Protein AF-A0A6G6WM24-F1 (afdb_monomer)

Organism: NCBI:txid2712223

pLDDT: mean 86.92, std 14.53, range [33.16, 98.69]

Radius of gyration: 15.47 Å; Cα contacts (8 Å, |Δi|>4): 107; chains: 1; bounding box: 41×34×32 Å

Secondary structure (DSSP, 8-state):
-PPPP---HHHHHHHTS-GGGTTTT--EEE-TT--EEETT-SEEEEEEEEEEEEETTEEEEEEEEEEEEE---SPPEEEETTEEEE-----

Mean predicted aligned error: 5.99 Å

InterPro domains:
  IPR002563 Flavin reductase like domain [PF01613] (11-87)
  IPR012349 FMN-binding split barrel [G3DSA:2.30.110.10] (4-90)

Nearest PDB structures (foldseek):
  3pft-assembly1_A  TM=9.353E-01  e=5.535E-05  Mycolicibacterium goodii
  3nfw-assembly1_A  TM=8.575E-01  e=2.563E-04  Mycolicibacterium thermoresistibile ATCC 19527
  2r0x-assembly1_A-2  TM=8.920E-01  e=2.249E-03  Histophilus somni 129PT
  4f07-assembly2_B  TM=7.703E-01  e=7.100E-03  Pseudomonas sp. Y2
  2qck-assembly1_A  TM=8.642E-01  e=4.245E-02  Arthrobacter sp. FB24

Structure (mmCIF, N/CA/C/O backbone):
data_AF-A0A6G6WM24-F1
#
_entry.id   AF-A0A6G6WM24-F1
#
loop_
_atom_site.group_PDB
_atom_site.id
_atom_site.type_symbol
_atom_site.label_atom_id
_atom_site.label_alt_id
_atom_site.label_comp_id
_atom_site.label_asym_id
_atom_site.label_entity_id
_atom_site.label_seq_id
_atom_site.pdbx_PDB_ins_code
_atom_site.Cartn_x
_atom_site.Cartn_y
_atom_site.Cartn_z
_atom_site.occupancy
_atom_site.B_iso_or_equiv
_atom_site.auth_seq_id
_atom_site.auth_comp_id
_atom_site.auth_asym_id
_atom_site.auth_atom_id
_atom_site.pdbx_PDB_model_num
ATOM 1 N N . MET A 1 1 ? 20.459 -13.503 -17.775 1.00 33.16 1 MET A N 1
ATOM 2 C CA . MET A 1 1 ? 20.722 -12.367 -16.867 1.00 33.16 1 MET A CA 1
ATOM 3 C C . MET A 1 1 ? 19.488 -11.468 -16.882 1.00 33.16 1 MET A C 1
ATOM 5 O O . MET A 1 1 ? 19.375 -10.604 -17.744 1.00 33.16 1 MET A O 1
ATOM 9 N N . GLY A 1 2 ? 18.483 -11.794 -16.063 1.00 33.19 2 GLY A N 1
ATOM 10 C CA . GLY A 1 2 ? 17.194 -11.092 -16.050 1.00 33.19 2 GLY A CA 1
ATOM 11 C C . GLY A 1 2 ? 17.362 -9.679 -15.500 1.00 33.19 2 GLY A C 1
ATOM 12 O O . GLY A 1 2 ? 18.099 -9.475 -14.540 1.00 33.19 2 GLY A O 1
ATOM 13 N N . ARG A 1 3 ? 16.738 -8.692 -16.143 1.00 39.31 3 ARG A N 1
ATOM 14 C CA . ARG A 1 3 ? 16.754 -7.300 -15.670 1.00 39.31 3 ARG A CA 1
ATOM 15 C C . ARG A 1 3 ? 16.091 -7.261 -14.281 1.00 39.31 3 ARG A C 1
ATOM 17 O O . ARG A 1 3 ? 15.046 -7.894 -14.147 1.00 39.31 3 ARG A O 1
ATOM 24 N N . PRO A 1 4 ? 16.639 -6.541 -13.284 1.00 44.03 4 PRO A N 1
ATOM 25 C CA . PRO A 1 4 ? 15.954 -6.357 -12.006 1.00 44.03 4 PRO A CA 1
ATOM 26 C C . PRO A 1 4 ? 14.561 -5.764 -12.255 1.00 44.03 4 PRO A C 1
ATOM 28 O O . PRO A 1 4 ? 14.414 -4.889 -13.119 1.00 44.03 4 PRO A O 1
ATOM 31 N N . GLY A 1 5 ? 13.551 -6.291 -11.552 1.00 48.44 5 GLY A N 1
ATOM 32 C CA . GLY A 1 5 ? 12.139 -5.944 -11.723 1.00 48.44 5 GLY A CA 1
ATOM 33 C C . GLY A 1 5 ? 11.953 -4.430 -11.740 1.00 48.44 5 GLY A C 1
ATOM 34 O O . GLY A 1 5 ? 12.288 -3.726 -10.786 1.00 48.44 5 GLY A O 1
ATOM 35 N N . ARG A 1 6 ? 11.493 -3.886 -12.870 1.00 54.44 6 ARG A N 1
ATOM 36 C CA . ARG A 1 6 ? 11.311 -2.441 -13.036 1.00 54.44 6 ARG A CA 1
ATOM 37 C C . ARG A 1 6 ? 10.058 -2.013 -12.272 1.00 54.44 6 ARG A C 1
ATOM 39 O O . ARG A 1 6 ? 9.002 -1.835 -12.878 1.00 54.44 6 ARG A O 1
ATOM 46 N N . ARG A 1 7 ? 10.208 -1.726 -10.974 1.00 66.44 7 ARG A N 1
ATOM 47 C CA . ARG A 1 7 ? 9.221 -0.947 -10.211 1.00 66.44 7 ARG A CA 1
ATOM 48 C C . ARG A 1 7 ? 8.932 0.332 -10.968 1.00 66.44 7 ARG A C 1
ATOM 50 O O . ARG A 1 7 ? 9.790 1.205 -11.113 1.00 66.44 7 ARG A O 1
ATOM 57 N N . THR A 1 8 ? 7.741 0.403 -11.539 1.00 68.12 8 THR A N 1
ATOM 58 C CA . THR A 1 8 ? 7.447 1.428 -12.524 1.00 68.12 8 THR A CA 1
ATOM 59 C C . THR A 1 8 ? 6.572 2.497 -11.884 1.00 68.12 8 THR A C 1
ATOM 61 O O . THR A 1 8 ? 5.464 2.186 -11.452 1.00 68.12 8 THR A O 1
ATOM 64 N N . PRO A 1 9 ? 6.979 3.780 -11.934 1.00 85.75 9 PRO A N 1
ATOM 65 C CA . PRO A 1 9 ? 6.112 4.928 -11.646 1.00 85.75 9 PRO A CA 1
ATOM 66 C C . PRO A 1 9 ? 4.721 4.853 -12.302 1.00 85.75 9 PRO A C 1
ATOM 68 O O . PRO A 1 9 ? 3.773 5.488 -11.852 1.00 85.75 9 PRO A O 1
ATOM 71 N N . ARG A 1 10 ? 4.598 4.080 -13.389 1.00 89.69 10 ARG A N 1
ATOM 72 C CA . ARG A 1 10 ? 3.338 3.760 -14.064 1.00 89.69 10 ARG A CA 1
ATOM 73 C C . ARG A 1 10 ? 2.338 3.043 -13.148 1.00 89.69 10 ARG A C 1
ATOM 75 O O . ARG A 1 10 ? 1.183 3.448 -13.141 1.00 89.69 10 ARG A O 1
ATOM 82 N N . VAL A 1 11 ? 2.764 2.031 -12.385 1.00 91.31 11 VAL A N 1
ATOM 83 C CA . VAL A 1 11 ? 1.874 1.250 -11.504 1.00 91.31 11 VAL A CA 1
ATOM 84 C C . VAL A 1 11 ? 1.322 2.138 -10.392 1.00 91.31 11 VAL A C 1
ATOM 86 O O . VAL A 1 11 ? 0.114 2.196 -10.215 1.00 91.31 11 VAL A O 1
ATOM 89 N N . CYS A 1 12 ? 2.168 2.933 -9.728 1.00 92.94 12 CYS A N 1
ATOM 90 C CA . CYS A 1 12 ? 1.707 3.879 -8.706 1.00 92.94 12 CYS A CA 1
ATOM 91 C C . CYS A 1 12 ? 0.693 4.892 -9.258 1.00 92.94 12 CYS A C 1
ATOM 93 O O . CYS A 1 12 ? -0.322 5.155 -8.622 1.00 92.94 12 CYS A O 1
ATOM 95 N N . ARG A 1 13 ? 0.932 5.437 -10.460 1.00 92.81 13 ARG A N 1
ATOM 96 C CA . ARG A 1 13 ? -0.028 6.347 -11.109 1.00 92.81 13 ARG A CA 1
ATOM 97 C C . ARG A 1 13 ? -1.341 5.654 -11.465 1.00 92.81 13 ARG A C 1
ATOM 99 O O . ARG A 1 13 ? -2.387 6.272 -11.327 1.00 92.81 13 ARG A O 1
ATOM 106 N N . ARG A 1 14 ? -1.293 4.392 -11.903 1.00 93.06 14 ARG A N 1
ATOM 107 C CA . ARG A 1 14 ? -2.492 3.601 -12.208 1.00 93.06 14 ARG A CA 1
ATOM 108 C C . ARG A 1 14 ? -3.313 3.331 -10.947 1.00 93.06 14 ARG A C 1
ATOM 110 O O . ARG A 1 14 ? -4.511 3.581 -10.953 1.00 93.06 14 ARG A O 1
ATOM 117 N N . LEU A 1 15 ? -2.667 2.915 -9.857 1.00 93.88 15 LEU A N 1
ATOM 118 C CA . LEU A 1 15 ? -3.315 2.674 -8.562 1.00 93.88 15 LEU A CA 1
ATOM 119 C C . LEU A 1 15 ? -3.958 3.938 -7.965 1.00 93.88 15 LEU A C 1
ATOM 121 O O . LEU A 1 15 ? -4.941 3.836 -7.240 1.00 93.88 15 LEU A O 1
ATOM 125 N N . ALA A 1 16 ? -3.439 5.124 -8.291 1.00 94.62 16 ALA A N 1
ATOM 126 C CA . ALA A 1 16 ? -4.029 6.410 -7.911 1.00 94.62 16 ALA A CA 1
ATOM 127 C C . ALA A 1 16 ? -5.151 6.890 -8.861 1.00 94.62 16 ALA A C 1
ATOM 129 O O . ALA A 1 16 ? -5.759 7.929 -8.614 1.00 94.62 16 ALA A O 1
ATOM 130 N N . GLY A 1 17 ? -5.405 6.166 -9.955 1.00 94.81 17 GLY A N 1
ATOM 131 C CA . GLY A 1 17 ? -6.409 6.492 -10.966 1.00 94.81 17 GLY A CA 1
ATOM 132 C C . GLY A 1 17 ? -7.818 5.947 -10.663 1.00 94.81 17 GLY A C 1
ATOM 133 O O . GLY A 1 17 ? -8.117 5.594 -9.512 1.00 94.81 17 GLY A O 1
ATOM 134 N N . PRO A 1 18 ? -8.683 5.876 -11.700 1.00 96.06 18 PRO A N 1
ATOM 135 C CA . PRO A 1 18 ? -10.049 5.349 -11.609 1.00 96.06 18 PRO A CA 1
ATOM 136 C C . PRO A 1 18 ? -10.078 3.930 -11.042 1.00 96.06 18 PRO A C 1
ATOM 138 O O . PRO A 1 18 ? -9.261 3.098 -11.439 1.00 96.06 18 PRO A O 1
ATOM 141 N N . VAL A 1 19 ? -10.997 3.670 -10.109 1.00 94.56 19 VAL A N 1
ATOM 142 C CA . VAL A 1 19 ? -11.060 2.438 -9.299 1.00 94.56 19 VAL A CA 1
ATOM 143 C C . VAL A 1 19 ? -11.147 1.190 -10.175 1.00 94.56 19 VAL A C 1
ATOM 145 O O . VAL A 1 19 ? -10.429 0.222 -9.941 1.00 94.56 19 VAL A O 1
ATOM 148 N N . GLU A 1 20 ? -11.965 1.257 -11.216 1.00 95.38 20 GLU A N 1
ATOM 149 C CA . GLU A 1 20 ? -12.239 0.202 -12.186 1.00 95.38 20 GLU A CA 1
ATOM 150 C C . GLU A 1 20 ? -11.009 -0.244 -12.993 1.00 95.38 20 GLU A C 1
ATOM 152 O O . GLU A 1 20 ? -10.996 -1.360 -13.497 1.00 95.38 20 GLU A O 1
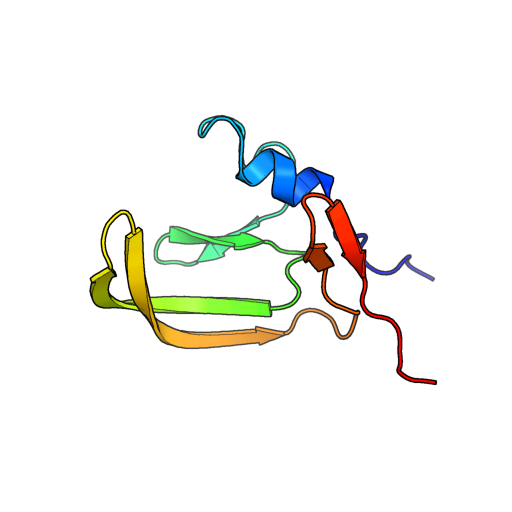ATOM 157 N N . HIS A 1 21 ? -9.968 0.594 -13.079 1.00 94.12 21 HIS A N 1
ATOM 158 C CA . HIS A 1 21 ? -8.791 0.374 -13.930 1.00 94.12 21 HIS A CA 1
ATOM 159 C C . HIS A 1 21 ? -7.472 0.268 -13.149 1.00 94.12 21 HIS A C 1
ATOM 161 O O . HIS A 1 21 ? -6.387 0.222 -13.748 1.00 94.12 21 HIS A O 1
ATOM 167 N N . ARG A 1 22 ? -7.526 0.273 -11.806 1.00 93.88 22 ARG A N 1
ATOM 168 C CA . ARG A 1 22 ? -6.328 0.313 -10.941 1.00 93.88 22 ARG A CA 1
ATOM 169 C C . ARG A 1 22 ? -5.417 -0.893 -11.133 1.00 93.88 22 ARG A C 1
ATOM 171 O O . ARG A 1 22 ? -4.196 -0.737 -11.098 1.00 93.88 22 ARG A O 1
ATOM 178 N N . PHE A 1 23 ? -6.010 -2.061 -11.353 1.00 92.31 23 PHE A N 1
ATOM 179 C CA . PHE A 1 23 ? -5.304 -3.341 -11.425 1.00 92.31 23 PHE A CA 1
ATOM 180 C C . PHE A 1 23 ? -5.171 -3.894 -12.849 1.00 92.31 23 PHE A C 1
ATOM 182 O O . PHE A 1 23 ? -4.580 -4.955 -13.032 1.00 92.31 23 PHE A O 1
ATOM 189 N N . ASP A 1 24 ? -5.644 -3.165 -13.864 1.00 92.06 24 ASP A N 1
ATOM 190 C CA . ASP A 1 24 ? -5.480 -3.560 -15.265 1.00 92.06 24 ASP A CA 1
ATOM 191 C C . ASP A 1 24 ? -3.993 -3.723 -15.609 1.00 92.06 24 ASP A C 1
ATOM 193 O O . ASP A 1 24 ? -3.195 -2.784 -15.471 1.00 92.06 24 ASP A O 1
ATOM 197 N N . ASP A 1 25 ? -3.632 -4.918 -16.078 1.00 89.44 25 ASP A N 1
ATOM 198 C CA . ASP A 1 25 ? -2.262 -5.320 -16.412 1.00 89.44 25 ASP A CA 1
ATOM 199 C C . ASP A 1 25 ? -1.257 -5.153 -15.252 1.00 89.44 25 ASP A C 1
ATOM 201 O O . ASP A 1 25 ? -0.067 -4.896 -15.479 1.00 89.44 25 ASP A O 1
ATOM 205 N N . VAL A 1 26 ? -1.721 -5.254 -14.001 1.00 91.25 26 VAL A N 1
ATOM 206 C CA . VAL A 1 26 ? -0.870 -5.258 -12.805 1.00 91.25 26 VAL A CA 1
ATOM 207 C C . VAL A 1 26 ? -0.822 -6.680 -12.240 1.00 91.25 26 VAL A C 1
ATOM 209 O O . VAL A 1 26 ? -1.856 -7.176 -11.798 1.00 91.25 26 VAL A O 1
ATOM 212 N N . PRO A 1 27 ? 0.349 -7.347 -12.231 1.00 90.88 27 PRO A N 1
ATOM 213 C CA . PRO A 1 27 ? 0.503 -8.650 -11.590 1.00 90.88 27 PRO A CA 1
ATOM 214 C C . PRO A 1 27 ? 0.209 -8.562 -10.090 1.00 90.88 27 PRO A C 1
ATOM 216 O O . PRO A 1 27 ? 0.817 -7.749 -9.378 1.00 90.88 27 PRO A O 1
ATOM 219 N N . VAL A 1 28 ? -0.742 -9.373 -9.633 1.00 92.56 28 VAL A N 1
ATOM 220 C CA . VAL A 1 28 ? -1.194 -9.400 -8.245 1.00 92.56 28 VAL A CA 1
ATOM 221 C C . VAL A 1 28 ? -1.438 -10.816 -7.750 1.00 92.56 28 VAL A C 1
ATOM 223 O O . VAL A 1 28 ? -1.884 -11.683 -8.501 1.00 92.56 28 VAL A O 1
ATOM 226 N N . THR A 1 29 ? -1.253 -10.993 -6.447 1.00 91.25 29 THR A N 1
ATOM 227 C CA . THR A 1 29 ? -1.597 -12.211 -5.719 1.00 91.25 29 THR A CA 1
ATOM 228 C C . THR A 1 29 ? -2.716 -11.915 -4.724 1.00 91.25 29 THR A C 1
ATOM 230 O O . THR A 1 29 ? -2.644 -10.939 -3.969 1.00 91.25 29 THR A O 1
ATOM 233 N N . SER A 1 30 ? -3.748 -12.762 -4.723 1.00 92.81 30 SER A N 1
ATOM 234 C CA . SER A 1 30 ? -4.838 -12.738 -3.744 1.00 92.81 30 SER A CA 1
ATOM 235 C C . SER A 1 30 ? -4.557 -13.696 -2.586 1.00 92.81 30 SER A C 1
ATOM 237 O O . SER A 1 30 ? -4.232 -14.859 -2.834 1.00 92.81 30 SER A O 1
ATOM 239 N N . SER A 1 31 ? -4.731 -13.242 -1.345 1.00 89.31 31 SER A N 1
ATOM 240 C CA . SER A 1 31 ? -4.779 -14.132 -0.180 1.00 89.31 31 SER A CA 1
ATOM 241 C C . SER A 1 31 ? -6.091 -14.922 -0.137 1.00 89.31 31 SER A C 1
ATOM 243 O O . SER A 1 31 ? -7.053 -14.594 -0.838 1.00 89.31 31 SER A O 1
ATOM 245 N N . GLU A 1 32 ? -6.141 -15.955 0.708 1.00 87.94 32 GLU A N 1
ATOM 246 C CA . GLU A 1 32 ? -7.362 -16.740 0.953 1.00 87.94 32 GLU A CA 1
ATOM 247 C C . GLU A 1 32 ? -8.514 -15.864 1.475 1.00 87.94 32 GLU A C 1
ATOM 249 O O . GLU A 1 32 ? -9.664 -16.060 1.084 1.00 87.94 32 GLU A O 1
ATOM 254 N N . ASP A 1 33 ? -8.191 -14.832 2.259 1.00 87.88 33 ASP A N 1
ATOM 255 C CA . ASP A 1 33 ? -9.146 -13.858 2.800 1.00 87.88 33 ASP A CA 1
ATOM 256 C C . ASP A 1 33 ? -9.484 -12.714 1.821 1.00 87.88 33 ASP A C 1
ATOM 258 O O . ASP A 1 33 ? -10.207 -11.775 2.158 1.00 87.88 33 ASP A O 1
ATOM 262 N N . GLY A 1 34 ? -8.973 -12.776 0.586 1.00 90.56 34 GLY A N 1
ATOM 263 C CA . GLY A 1 34 ? -9.300 -11.842 -0.493 1.00 90.56 34 GLY A CA 1
ATOM 264 C C . GLY A 1 34 ? -8.471 -10.555 -0.526 1.00 90.56 34 GLY A C 1
ATOM 265 O O . GLY A 1 34 ? -8.752 -9.676 -1.344 1.00 90.56 34 GLY A O 1
ATOM 266 N N . ALA A 1 35 ? -7.437 -10.424 0.309 1.00 92.94 35 ALA A N 1
ATOM 267 C CA . ALA A 1 35 ? -6.516 -9.293 0.233 1.00 92.94 35 ALA A CA 1
ATOM 268 C C . ALA A 1 35 ? -5.671 -9.377 -1.047 1.00 92.94 35 ALA A C 1
ATOM 270 O O . ALA A 1 35 ? -5.186 -10.445 -1.412 1.00 92.94 35 ALA A O 1
ATOM 271 N N . ILE A 1 36 ? -5.470 -8.245 -1.725 1.00 92.94 36 ILE A N 1
ATOM 272 C CA . ILE A 1 36 ? -4.700 -8.168 -2.973 1.00 92.94 36 ILE A CA 1
ATOM 273 C C . ILE A 1 36 ? -3.343 -7.523 -2.708 1.00 92.94 36 ILE A C 1
ATOM 275 O O . ILE A 1 36 ? -3.256 -6.427 -2.155 1.00 92.94 36 ILE A O 1
ATOM 279 N N . THR A 1 37 ? -2.279 -8.179 -3.161 1.00 92.19 37 THR A N 1
ATOM 280 C CA . THR A 1 37 ? -0.901 -7.694 -3.049 1.00 92.19 37 THR A CA 1
ATOM 281 C C . THR A 1 37 ? -0.221 -7.653 -4.413 1.00 92.19 37 THR A C 1
ATOM 283 O O . THR A 1 37 ? -0.591 -8.388 -5.322 1.00 92.19 37 THR A O 1
ATOM 286 N N . LEU A 1 38 ? 0.767 -6.771 -4.578 1.00 90.50 38 LEU A N 1
ATOM 287 C CA . LEU A 1 38 ? 1.526 -6.657 -5.826 1.00 90.50 38 LEU A CA 1
ATOM 288 C C . LEU A 1 38 ? 2.650 -7.698 -5.861 1.00 90.50 38 LEU A C 1
ATOM 290 O O . LEU A 1 38 ? 3.451 -7.774 -4.923 1.00 90.50 38 LEU A O 1
ATOM 294 N N . ASP A 1 39 ? 2.778 -8.429 -6.967 1.00 87.81 39 ASP A N 1
ATOM 295 C CA . ASP A 1 39 ? 3.825 -9.454 -7.101 1.00 87.81 39 ASP A CA 1
ATOM 296 C C . ASP A 1 39 ? 5.224 -8.827 -7.127 1.00 87.81 39 ASP A C 1
ATOM 298 O O . ASP A 1 39 ? 6.150 -9.320 -6.485 1.00 87.81 39 ASP A O 1
ATOM 302 N N . GLU A 1 40 ? 5.354 -7.683 -7.805 1.00 82.94 40 GLU A N 1
ATOM 303 C CA . GLU A 1 40 ? 6.596 -6.901 -7.907 1.00 82.94 40 GLU A CA 1
ATOM 304 C C . GLU A 1 40 ? 6.785 -5.897 -6.746 1.00 82.94 40 GLU A C 1
ATOM 306 O O . GLU A 1 40 ? 7.610 -4.977 -6.821 1.00 82.94 40 GLU A O 1
ATOM 311 N N . GLY A 1 41 ? 5.997 -6.031 -5.674 1.00 84.75 41 GLY A N 1
ATOM 312 C CA . GLY A 1 41 ? 6.161 -5.248 -4.453 1.00 84.75 41 GLY A CA 1
ATOM 313 C C . GLY A 1 41 ? 7.486 -5.564 -3.753 1.00 84.75 41 GLY A C 1
ATOM 314 O O . GLY A 1 41 ? 7.904 -6.716 -3.691 1.00 84.75 41 GLY A O 1
ATOM 315 N N . LEU A 1 42 ? 8.144 -4.538 -3.197 1.00 86.44 42 LEU A N 1
ATOM 316 C CA . LEU A 1 42 ? 9.379 -4.724 -2.420 1.00 86.44 42 LEU A CA 1
ATOM 317 C C . LEU A 1 42 ? 9.132 -5.581 -1.167 1.00 86.44 42 LEU A C 1
ATOM 319 O O . LEU A 1 42 ? 9.937 -6.442 -0.821 1.00 86.44 42 LEU A O 1
ATOM 323 N N . ALA A 1 43 ? 7.994 -5.342 -0.522 1.00 88.50 43 ALA A N 1
ATOM 324 C CA . ALA A 1 43 ? 7.488 -6.120 0.591 1.00 88.50 43 ALA A CA 1
ATOM 325 C C . ALA A 1 43 ? 5.978 -6.301 0.427 1.00 88.50 43 ALA A C 1
ATOM 327 O O . ALA A 1 43 ? 5.292 -5.404 -0.078 1.00 88.50 43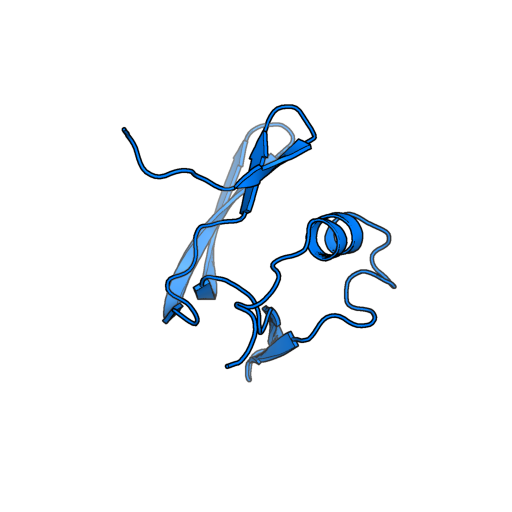 ALA A O 1
ATOM 328 N N . ARG A 1 44 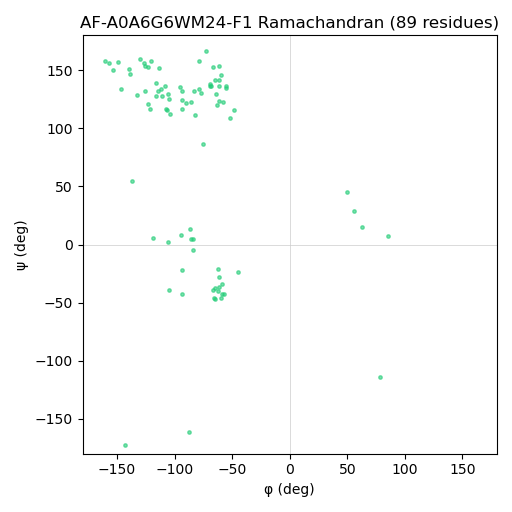? 5.473 -7.451 0.869 1.00 90.44 44 ARG A N 1
ATOM 329 C CA . ARG A 1 44 ? 4.045 -7.714 1.043 1.00 90.44 44 ARG A CA 1
ATOM 330 C C . ARG A 1 44 ? 3.762 -7.955 2.517 1.00 90.44 44 ARG A C 1
ATOM 332 O O . ARG A 1 44 ? 4.533 -8.626 3.202 1.00 90.44 44 ARG A O 1
ATOM 339 N N . PHE A 1 45 ? 2.652 -7.399 2.975 1.00 92.44 45 PHE A N 1
ATOM 340 C CA . PHE A 1 45 ? 2.195 -7.512 4.350 1.00 92.44 45 PHE A CA 1
ATOM 341 C C . PHE A 1 45 ? 0.817 -8.151 4.347 1.00 92.44 45 PHE A C 1
ATOM 343 O O . PHE A 1 45 ? -0.125 -7.569 3.808 1.00 92.44 45 PHE A O 1
ATOM 350 N N . ASP A 1 46 ? 0.715 -9.328 4.952 1.00 93.44 46 ASP A N 1
ATOM 351 C CA . ASP A 1 46 ? -0.575 -9.889 5.325 1.00 93.44 46 ASP A CA 1
ATOM 352 C C . ASP A 1 46 ? -0.957 -9.324 6.692 1.00 93.44 46 ASP A C 1
ATOM 354 O O . ASP A 1 46 ? -0.169 -9.387 7.646 1.00 93.44 46 ASP A O 1
ATOM 358 N N . CYS A 1 47 ? -2.116 -8.677 6.764 1.00 95.50 47 CYS A N 1
ATOM 35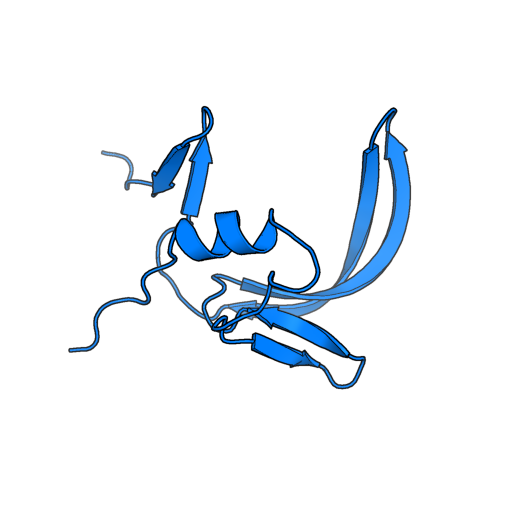9 C CA . CYS A 1 47 ? -2.507 -7.905 7.928 1.00 95.50 47 CYS A CA 1
ATOM 360 C C . CYS A 1 47 ? -4.008 -7.644 8.009 1.00 95.50 47 CYS A C 1
ATOM 362 O O . CYS A 1 47 ? -4.725 -7.630 7.011 1.00 95.50 47 CYS A O 1
ATOM 364 N N . THR A 1 48 ? -4.465 -7.360 9.224 1.00 96.25 48 THR A N 1
ATOM 365 C CA . THR A 1 48 ? -5.834 -6.910 9.504 1.00 96.25 48 THR A CA 1
ATOM 366 C C . THR A 1 48 ? -5.830 -5.542 10.171 1.00 96.25 48 THR A C 1
ATOM 368 O O . THR A 1 48 ? -4.847 -5.144 10.801 1.00 96.25 48 THR A O 1
ATOM 371 N N . ILE A 1 49 ? -6.948 -4.821 10.068 1.00 97.50 49 ILE A N 1
ATOM 372 C CA . ILE A 1 49 ? -7.149 -3.566 10.800 1.00 97.50 49 ILE A CA 1
ATOM 373 C C . ILE A 1 49 ? -7.148 -3.875 12.298 1.00 97.50 49 ILE A C 1
ATOM 375 O O . ILE A 1 49 ? -7.963 -4.656 12.781 1.00 97.50 49 ILE A O 1
ATOM 379 N N . TYR A 1 50 ? -6.209 -3.269 13.020 1.00 98.50 50 TYR A N 1
ATOM 380 C CA . TYR A 1 50 ? -6.133 -3.333 14.477 1.00 98.50 50 TYR A CA 1
ATOM 381 C C . TYR A 1 50 ? -6.847 -2.142 15.115 1.00 98.50 50 TYR A C 1
ATOM 383 O O . TYR A 1 50 ? -7.552 -2.298 16.108 1.00 98.50 50 TYR A O 1
ATOM 391 N N . ASN A 1 51 ? -6.652 -0.947 14.551 1.00 98.56 51 ASN A N 1
ATOM 392 C CA . ASN A 1 51 ? -7.282 0.274 15.034 1.00 98.56 51 ASN A CA 1
ATOM 393 C C . ASN A 1 51 ? -7.364 1.338 13.932 1.00 98.56 51 ASN A C 1
ATOM 395 O O . ASN A 1 51 ? -6.532 1.371 13.026 1.00 98.56 51 ASN A O 1
ATOM 399 N N . GLU A 1 52 ? -8.311 2.257 14.074 1.00 98.69 52 GLU A N 1
ATOM 400 C CA . GLU A 1 52 ? -8.458 3.441 13.232 1.00 98.69 52 GLU A CA 1
ATOM 401 C C . GLU A 1 52 ? -8.478 4.686 14.120 1.00 98.69 52 GLU A C 1
ATOM 403 O O . GLU A 1 52 ? -9.160 4.725 15.144 1.00 98.69 52 GLU A O 1
ATOM 408 N N . VAL A 1 53 ? -7.696 5.701 13.755 1.00 98.56 53 VAL A N 1
ATOM 409 C CA . VAL A 1 53 ? -7.599 6.960 14.503 1.00 98.56 53 VAL A CA 1
ATOM 410 C C . VAL A 1 53 ? -7.947 8.118 13.577 1.00 98.56 53 VAL A C 1
ATOM 412 O O . VAL A 1 53 ? -7.278 8.320 12.561 1.00 98.56 53 VAL A O 1
ATOM 415 N N . GLU A 1 54 ? -8.973 8.893 13.933 1.00 98.31 54 GLU A N 1
ATOM 416 C CA . GLU A 1 54 ? -9.333 10.121 13.218 1.00 98.31 54 GLU A CA 1
ATOM 417 C C . GLU A 1 54 ? -8.205 11.159 13.321 1.00 98.31 54 GLU A C 1
ATOM 419 O O . GLU A 1 54 ? -7.712 11.467 14.408 1.00 98.31 54 GLU A O 1
ATOM 424 N N . ALA A 1 55 ? -7.797 11.714 12.180 1.00 97.94 55 ALA A N 1
ATOM 425 C CA . ALA A 1 55 ? -6.696 12.664 12.060 1.00 97.94 55 ALA A CA 1
ATOM 426 C C . ALA A 1 55 ? -7.067 13.815 11.106 1.00 97.94 55 ALA A C 1
ATOM 428 O O . ALA A 1 55 ? -6.365 14.101 10.137 1.00 97.94 55 ALA A O 1
ATOM 429 N N . GLY A 1 56 ? -8.191 14.483 11.384 1.00 97.50 56 GLY A N 1
ATOM 430 C CA . GLY A 1 56 ? -8.701 15.586 10.568 1.00 97.50 56 GLY A CA 1
ATOM 431 C C . GLY A 1 56 ? -9.396 15.082 9.306 1.00 97.50 56 GLY A C 1
ATOM 432 O O . GLY A 1 56 ? -10.439 14.446 9.389 1.00 97.50 56 GLY A O 1
ATOM 433 N N . ASP A 1 57 ? -8.829 15.380 8.140 1.00 98.00 57 ASP A N 1
ATOM 434 C CA . ASP A 1 57 ? -9.328 14.931 6.833 1.00 98.00 57 ASP A CA 1
ATOM 435 C C . ASP A 1 57 ? -8.816 13.534 6.429 1.00 98.00 57 ASP A C 1
ATOM 437 O O . ASP A 1 57 ? -9.103 13.065 5.327 1.00 98.00 57 ASP A O 1
ATOM 441 N N . HIS A 1 58 ? -8.081 12.860 7.318 1.00 98.06 58 HIS A N 1
ATOM 442 C CA . HIS A 1 58 ? -7.552 11.512 7.119 1.00 98.06 58 HIS A CA 1
ATOM 443 C C . HIS A 1 58 ? -7.861 10.596 8.308 1.00 98.06 58 HIS A C 1
ATOM 445 O O . HIS A 1 58 ? -8.057 11.047 9.437 1.00 98.06 58 HIS A O 1
ATOM 451 N N . THR A 1 59 ? -7.798 9.289 8.053 1.00 98.38 59 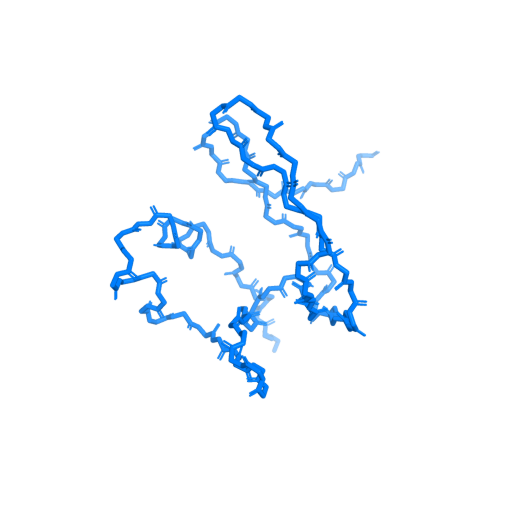THR A N 1
ATOM 452 C CA . THR A 1 59 ? -7.782 8.245 9.082 1.00 98.38 59 THR A CA 1
ATOM 453 C C . THR A 1 59 ? -6.411 7.584 9.097 1.00 98.38 59 THR A C 1
ATOM 455 O O . THR A 1 59 ? -5.926 7.116 8.064 1.00 98.38 59 THR A O 1
ATOM 458 N N . ILE A 1 60 ? -5.782 7.515 10.269 1.00 98.38 60 ILE A N 1
ATOM 459 C CA . ILE A 1 60 ? -4.599 6.679 10.476 1.00 98.38 60 ILE A CA 1
ATO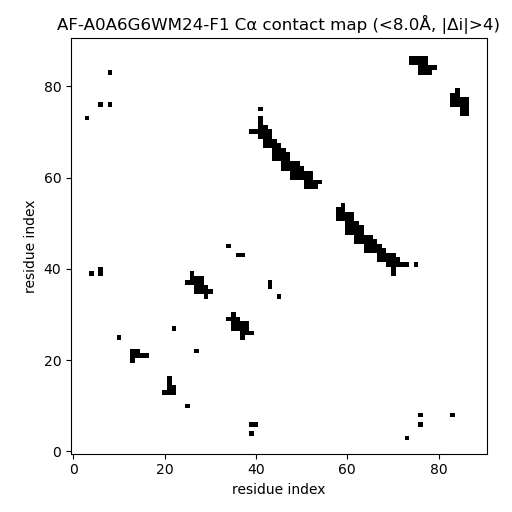M 460 C C . ILE A 1 60 ? -5.091 5.258 10.741 1.00 98.38 60 ILE A C 1
ATOM 462 O O . ILE A 1 60 ? -5.686 4.989 11.784 1.00 98.38 60 ILE A O 1
ATOM 466 N N . VAL A 1 61 ? -4.830 4.349 9.804 1.00 98.38 61 VAL A N 1
ATOM 467 C CA . VAL A 1 61 ? -5.158 2.925 9.946 1.00 98.38 61 VAL A CA 1
ATOM 468 C C . VAL A 1 61 ? -3.938 2.189 10.497 1.00 98.38 61 VAL A C 1
ATOM 470 O O . VAL A 1 61 ? -2.886 2.143 9.859 1.00 98.38 61 VAL A O 1
ATOM 473 N N . ILE A 1 62 ? -4.069 1.621 11.694 1.00 98.50 62 ILE A N 1
ATOM 474 C CA . ILE A 1 62 ? -3.048 0.794 12.342 1.00 98.50 62 ILE A CA 1
ATOM 475 C C . ILE A 1 62 ? -3.343 -0.666 12.001 1.00 98.50 62 ILE A C 1
ATOM 477 O O . ILE A 1 62 ? -4.440 -1.162 12.264 1.00 98.50 62 ILE A O 1
ATOM 481 N N . LEU A 1 63 ? -2.356 -1.356 11.434 1.00 98.06 63 LEU A N 1
ATOM 482 C CA . LEU A 1 63 ? -2.488 -2.726 10.941 1.00 98.06 63 LEU A CA 1
ATOM 483 C C . LEU A 1 63 ? -1.738 -3.706 11.854 1.00 98.06 63 LEU A C 1
ATOM 485 O O . LEU A 1 63 ? -0.600 -3.444 12.246 1.00 98.06 63 LEU A O 1
ATOM 489 N N . GLN A 1 64 ? -2.360 -4.842 12.172 1.00 97.81 64 GLN A N 1
ATOM 490 C CA . GLN A 1 64 ? -1.706 -5.979 12.822 1.00 97.81 64 GLN A CA 1
ATOM 491 C C . GLN A 1 64 ? -1.157 -6.921 11.751 1.00 97.81 64 GLN A C 1
ATOM 493 O O . GLN A 1 64 ? -1.921 -7.406 10.922 1.00 97.81 64 GLN A O 1
ATOM 498 N N . LEU A 1 65 ? 0.155 -7.175 11.775 1.00 95.81 65 LEU A N 1
ATOM 499 C CA . LEU A 1 65 ? 0.822 -8.088 10.844 1.00 95.81 65 LEU A CA 1
ATOM 500 C C . LEU A 1 65 ? 0.610 -9.552 11.246 1.00 95.81 65 LEU A C 1
ATOM 502 O O . LEU A 1 65 ? 0.856 -9.916 12.397 1.00 95.81 65 LEU A O 1
ATOM 506 N N . HIS A 1 66 ? 0.257 -10.379 10.265 1.00 94.38 66 HIS A N 1
ATOM 507 C CA . HIS A 1 66 ? 0.177 -11.841 10.376 1.00 94.38 66 HIS A CA 1
ATOM 508 C C . HIS A 1 66 ? 1.361 -12.510 9.685 1.00 94.38 66 HIS A C 1
ATOM 510 O O . HIS A 1 66 ? 1.942 -13.455 10.217 1.00 94.38 66 HIS A O 1
ATOM 516 N N . ALA A 1 67 ? 1.772 -11.968 8.536 1.00 91.94 67 ALA A N 1
ATOM 517 C CA . ALA A 1 67 ? 2.949 -12.412 7.805 1.00 91.94 67 ALA A CA 1
ATOM 518 C C . ALA A 1 67 ? 3.611 -11.257 7.042 1.00 91.94 67 ALA A C 1
ATOM 520 O O . ALA A 1 67 ? 2.989 -10.245 6.707 1.00 91.94 67 ALA A O 1
ATOM 521 N N . VAL A 1 68 ? 4.903 -11.429 6.760 1.00 91.38 68 VAL A N 1
ATOM 522 C CA . VAL A 1 68 ? 5.697 -10.504 5.950 1.00 91.38 68 VAL A CA 1
ATOM 523 C C . VAL A 1 68 ? 6.484 -11.299 4.926 1.00 91.38 68 VAL A C 1
ATOM 525 O O . VAL A 1 68 ? 7.230 -12.211 5.283 1.00 91.38 68 VAL A O 1
ATOM 528 N N . GLU A 1 69 ? 6.382 -10.896 3.668 1.00 88.06 69 GLU A N 1
ATOM 529 C CA . GLU A 1 69 ? 7.191 -11.440 2.586 1.00 88.06 69 GLU A CA 1
ATOM 530 C C . GLU A 1 69 ? 8.080 -10.345 2.003 1.00 88.06 69 GLU A C 1
ATOM 532 O O . GLU A 1 69 ? 7.607 -9.273 1.618 1.00 88.06 69 GLU A O 1
ATOM 537 N N . HIS A 1 70 ? 9.379 -10.631 1.916 1.00 78.12 70 HIS A N 1
ATOM 538 C CA . HIS A 1 70 ? 10.348 -9.787 1.225 1.00 78.12 70 HIS A CA 1
ATOM 539 C C . HIS A 1 70 ? 10.684 -10.444 -0.108 1.00 78.12 70 HIS A C 1
ATOM 541 O O . HIS A 1 70 ? 11.290 -11.516 -0.139 1.00 78.12 70 HIS A O 1
ATOM 547 N N . THR A 1 71 ? 10.273 -9.816 -1.205 1.00 66.44 71 THR A N 1
ATOM 548 C CA . THR A 1 71 ? 10.368 -10.428 -2.538 1.00 66.44 71 THR A CA 1
ATOM 549 C C . THR A 1 71 ? 11.664 -10.048 -3.261 1.00 66.44 71 THR A C 1
ATOM 551 O O . THR A 1 71 ? 12.096 -10.763 -4.161 1.00 66.44 71 THR A O 1
ATOM 554 N N . ASP A 1 72 ? 12.308 -8.934 -2.886 1.00 66.44 72 ASP A N 1
ATOM 555 C CA . ASP A 1 72 ? 13.475 -8.393 -3.596 1.00 66.44 72 ASP A CA 1
ATOM 556 C C . ASP A 1 72 ? 14.383 -7.566 -2.659 1.00 66.44 72 ASP A C 1
ATOM 558 O O . ASP A 1 72 ? 13.914 -6.938 -1.712 1.00 66.44 72 ASP A O 1
ATOM 562 N N . THR A 1 73 ? 15.688 -7.535 -2.937 1.00 65.88 73 THR A N 1
ATOM 563 C CA . THR A 1 73 ? 16.694 -6.702 -2.250 1.00 65.88 73 THR A CA 1
ATOM 564 C C . THR A 1 73 ? 16.964 -5.374 -2.969 1.00 65.88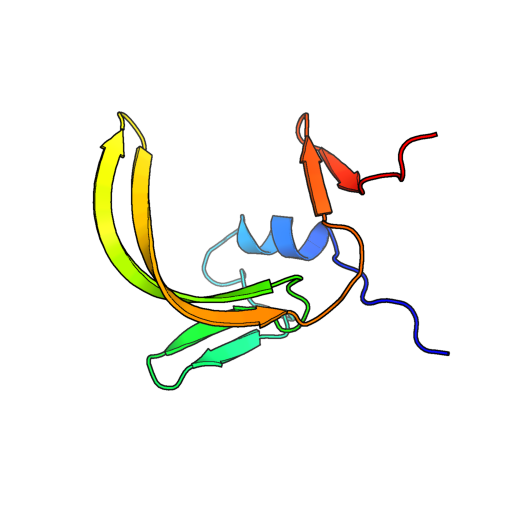 73 THR A C 1
ATOM 566 O O . THR A 1 73 ? 17.919 -4.670 -2.644 1.00 65.88 73 THR A O 1
ATOM 569 N N . SER A 1 74 ? 16.192 -5.034 -4.001 1.00 75.62 74 SER A N 1
ATOM 570 C CA . SER A 1 74 ? 16.401 -3.822 -4.796 1.00 75.62 74 SER A CA 1
ATOM 571 C C . SER A 1 74 ? 15.882 -2.535 -4.122 1.00 75.62 74 SER A C 1
ATOM 573 O O . SER A 1 74 ? 15.009 -2.551 -3.260 1.00 75.62 74 SER A O 1
ATOM 575 N N . LEU A 1 75 ? 16.414 -1.377 -4.533 1.00 82.62 75 LEU A N 1
ATOM 576 C CA . LEU A 1 75 ? 16.173 -0.083 -3.868 1.00 82.62 75 LEU A CA 1
ATOM 577 C C . LEU A 1 75 ? 14.726 0.429 -4.009 1.00 82.62 75 LEU A C 1
ATOM 579 O O . LEU A 1 75 ? 14.196 0.433 -5.121 1.00 82.62 75 LEU A O 1
ATOM 583 N N . PRO A 1 76 ? 14.085 0.955 -2.952 1.00 87.00 76 PRO A N 1
ATOM 584 C CA . PRO A 1 76 ? 12.681 1.361 -2.997 1.00 87.00 76 PRO A CA 1
ATOM 585 C C . PRO A 1 76 ? 12.406 2.467 -4.026 1.00 87.00 76 PRO A C 1
ATOM 587 O O . PRO A 1 76 ? 13.268 3.286 -4.356 1.00 87.00 76 PRO A O 1
ATOM 590 N N . LEU A 1 77 ? 11.162 2.502 -4.510 1.00 89.56 77 LEU A N 1
ATOM 591 C CA . LEU A 1 77 ? 10.643 3.633 -5.273 1.00 89.56 77 LEU A CA 1
ATOM 592 C C . LEU A 1 77 ? 10.296 4.766 -4.301 1.00 89.56 77 LEU A C 1
ATOM 594 O O . LEU A 1 77 ? 9.585 4.545 -3.324 1.00 89.56 77 LEU A O 1
ATOM 598 N N . VAL A 1 78 ? 10.765 5.976 -4.585 1.00 92.25 78 VAL A N 1
ATOM 599 C CA . VAL A 1 78 ? 10.547 7.154 -3.739 1.00 92.25 78 VAL A CA 1
ATOM 600 C C . VAL A 1 78 ? 9.637 8.135 -4.462 1.00 92.25 78 VAL A C 1
ATOM 602 O O . VAL A 1 78 ? 9.862 8.430 -5.634 1.00 92.25 78 VAL A O 1
ATOM 605 N N . PHE A 1 79 ? 8.633 8.669 -3.767 1.00 93.50 79 PHE A N 1
ATOM 606 C CA . PHE A 1 79 ? 7.833 9.792 -4.247 1.00 93.50 79 PHE A CA 1
ATOM 607 C C . PHE A 1 79 ? 8.190 11.053 -3.457 1.00 93.50 79 PHE A C 1
ATOM 609 O O . PHE A 1 79 ? 8.002 11.109 -2.245 1.00 93.50 79 PHE A O 1
ATOM 616 N N . HIS A 1 80 ? 8.733 12.060 -4.137 1.00 95.00 80 HIS A N 1
ATOM 617 C CA . HIS A 1 80 ? 9.188 13.308 -3.526 1.00 95.00 80 HIS A CA 1
ATOM 618 C C . HIS A 1 80 ? 8.965 14.472 -4.494 1.00 95.00 80 HIS A C 1
ATOM 620 O O . HIS A 1 80 ? 9.280 14.368 -5.679 1.00 95.00 80 HIS A O 1
ATOM 626 N N . ARG A 1 81 ? 8.413 15.589 -3.994 1.00 95.06 81 ARG A N 1
ATOM 627 C CA . ARG A 1 81 ? 8.081 16.790 -4.795 1.00 95.06 81 ARG A CA 1
ATOM 628 C C . ARG A 1 81 ? 7.281 16.459 -6.063 1.00 95.06 81 ARG A C 1
ATOM 630 O O . ARG A 1 81 ? 7.593 16.938 -7.150 1.00 95.06 81 ARG A O 1
ATOM 637 N N . SER A 1 82 ? 6.270 15.607 -5.915 1.00 94.75 82 SER A N 1
ATOM 638 C CA . SER A 1 82 ? 5.401 15.149 -7.008 1.00 94.75 82 SER A CA 1
ATOM 639 C C . SER A 1 82 ? 6.102 14.354 -8.122 1.00 94.75 82 SER A C 1
ATOM 641 O O . SER A 1 82 ? 5.527 14.146 -9.191 1.00 94.75 82 SER A O 1
ATOM 643 N N . ALA A 1 83 ? 7.326 13.876 -7.884 1.00 93.31 83 ALA A N 1
ATOM 644 C CA . ALA A 1 83 ? 8.106 13.083 -8.823 1.00 93.31 83 ALA A CA 1
ATOM 645 C C . ALA A 1 83 ? 8.514 11.735 -8.217 1.00 93.31 83 ALA A C 1
ATOM 647 O O . ALA A 1 83 ? 8.668 11.596 -7.005 1.00 93.31 83 ALA A O 1
ATOM 648 N N . PHE A 1 84 ? 8.702 10.740 -9.086 1.00 92.81 84 PHE A N 1
ATOM 649 C CA . PHE A 1 84 ? 9.220 9.432 -8.699 1.00 92.81 84 PHE A CA 1
ATOM 650 C C . PHE A 1 84 ? 10.733 9.366 -8.913 1.00 92.81 84 PHE A C 1
ATOM 652 O O . PHE A 1 84 ? 11.221 9.762 -9.971 1.00 92.81 84 PHE A O 1
ATOM 659 N N . GLY A 1 85 ? 11.448 8.817 -7.937 1.00 90.38 85 GLY A N 1
ATOM 660 C CA . GLY A 1 85 ? 12.888 8.580 -7.973 1.00 90.38 85 GLY A CA 1
ATOM 661 C C . GLY A 1 85 ? 13.271 7.273 -7.283 1.00 90.38 85 GLY A C 1
ATOM 662 O O . GLY A 1 85 ? 12.413 6.480 -6.895 1.00 90.38 85 GLY A O 1
ATOM 663 N N . SER A 1 86 ? 14.571 7.056 -7.130 1.00 87.25 86 SER A N 1
ATOM 664 C CA . SER A 1 86 ? 15.154 5.933 -6.395 1.00 87.25 86 SER A CA 1
ATOM 665 C C . SER A 1 86 ? 16.136 6.459 -5.357 1.00 87.25 86 SER A C 1
ATOM 667 O O . SER A 1 86 ? 16.681 7.552 -5.518 1.00 87.25 86 SER A O 1
ATOM 669 N N . LEU A 1 87 ? 16.386 5.675 -4.312 1.00 86.50 87 LEU A N 1
ATOM 670 C CA . LEU A 1 87 ? 17.512 5.946 -3.423 1.00 86.50 87 LEU A CA 1
ATOM 671 C C . LEU A 1 87 ? 18.838 5.752 -4.173 1.00 86.50 87 LEU A C 1
ATOM 673 O O . LEU A 1 87 ? 18.912 4.984 -5.134 1.00 86.50 87 LEU A O 1
ATOM 677 N N . SER A 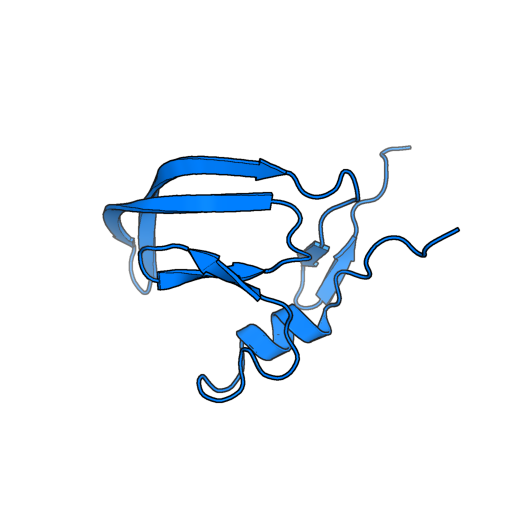1 88 ? 19.868 6.461 -3.730 1.00 82.25 88 SER A N 1
ATOM 678 C CA . SER A 1 88 ? 21.265 6.200 -4.070 1.00 82.25 88 SER A CA 1
ATOM 679 C C . SER A 1 88 ? 21.988 5.747 -2.809 1.00 82.25 88 SER A C 1
ATOM 681 O O . SER A 1 88 ? 21.603 6.146 -1.707 1.00 82.25 88 SER A O 1
ATOM 683 N N . GLU A 1 89 ? 23.036 4.940 -2.955 1.00 77.19 89 GLU A N 1
ATOM 684 C CA . GLU A 1 89 ? 23.934 4.699 -1.829 1.00 77.19 89 GLU A CA 1
ATOM 685 C C . GLU A 1 89 ? 24.577 6.029 -1.399 1.00 77.19 89 GLU A C 1
ATOM 687 O O . GLU A 1 89 ? 24.846 6.884 -2.255 1.00 77.19 89 GLU A O 1
ATOM 692 N N . PRO A 1 90 ? 24.753 6.258 -0.086 1.00 73.44 90 PRO A N 1
ATOM 693 C CA . PRO A 1 90 ? 25.544 7.386 0.382 1.00 73.44 90 PRO A CA 1
ATOM 694 C C . PRO A 1 90 ? 26.976 7.269 -0.166 1.00 73.44 90 PRO A C 1
ATOM 696 O O . PRO A 1 90 ? 27.477 6.161 -0.353 1.00 73.44 90 PRO A O 1
ATOM 699 N N . ALA A 1 91 ? 27.591 8.417 -0.458 1.00 65.94 91 ALA A N 1
ATOM 700 C CA . ALA A 1 91 ? 28.962 8.503 -0.963 1.00 65.94 91 ALA A CA 1
ATOM 701 C C . ALA A 1 91 ? 30.006 8.066 0.075 1.00 65.94 91 ALA A C 1
ATOM 703 O O . ALA A 1 91 ? 29.753 8.279 1.285 1.00 65.94 91 ALA A O 1
#

Sequence (91 aa):
MGRPGRRTPRVCRRLAGPVEHRFDDVPVTSSEDGAITLDEGLARFDCTIYNEVEAGDHTIVILQLHAVEHTDTSLPLVFHRSAFGSLSEPA

Foldseek 3Di:
DDDQPPPDPVLVVLCVDDPVRNCPVFDWDADPVGDIDGLSDQKDFDWDFPDWDD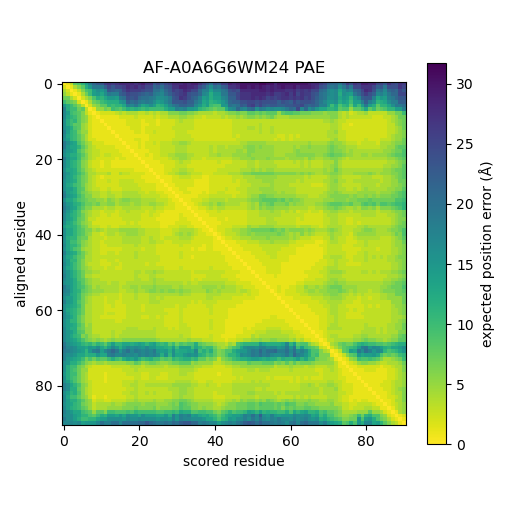DDVDIDTDTDTPDMDGNDPDFDWDQDPNDIDTDDPDD

Solvent-accessible surface area (backbone atoms only — not comparable to full-atom values): 6091 Å² total; per-residue (Å²): 136,80,76,78,81,75,79,47,72,63,55,60,54,33,58,72,45,61,79,95,53,33,58,69,96,51,68,64,47,69,47,97,89,65,52,78,40,56,65,81,34,59,60,47,74,44,63,46,84,68,46,76,41,86,58,87,98,45,70,51,74,41,69,42,78,79,46,76,46,77,73,54,93,69,78,58,83,39,81,56,95,95,39,77,49,64,74,74,81,84,131